Protein AF-U9TQ12-F1 (afdb_monomer)

pLDDT: mean 76.3, std 10.84, range [48.84, 92.44]

Organism: Rhizophagus irregularis (strain DAOM 181602 / DAOM 197198 / MUCL 43194) (NCBI:txid747089)

Mean predicted aligned error: 6.76 Å

Sequence (54 aa):
MPKMMKDMFDQLCKTFDQDEKKTRKLETIGFLYAGLMMTLLRLDSPAGYICRVS

Foldseek 3Di:
DVVVVQVVLVVVCVVVVVPVVVQLVDKDWDWDDDDPDIDIFIWGDNDVDTDDGD

Secondary structure (DSSP, 8-state):
--HHHHHHHHHHHHHTTT-HHHHTT-EEEEEEEETTEEEEEEEE-TTS------

Radius of gyr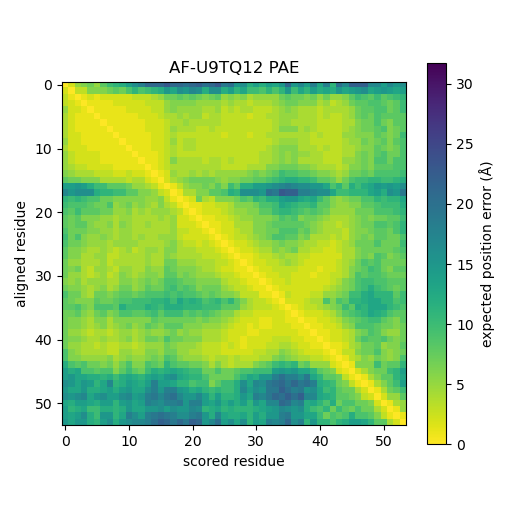ation: 11.77 Å; Cα contacts (8 Å, |Δi|>4): 63; chains: 1; bounding box: 22×22×34 Å

Solvent-accessible surface area (backbone atoms only — not comparable to full-atom values): 3358 Å² total; per-residue (Å²): 130,65,61,66,59,48,53,52,51,51,53,57,42,53,74,56,74,63,40,62,80,58,44,40,70,43,70,46,82,44,77,47,78,56,95,93,46,74,45,76,38,51,40,41,22,80,78,85,56,79,61,59,84,109

Structure (mmCIF, N/CA/C/O backbone):
data_AF-U9TQ12-F1
#
_entry.id   AF-U9TQ12-F1
#
loop_
_atom_site.group_PDB
_atom_site.id
_atom_site.type_symbol
_atom_site.label_atom_id
_atom_site.label_alt_id
_atom_site.label_comp_id
_atom_site.label_asym_id
_atom_site.label_entity_id
_atom_site.label_seq_id
_atom_site.pdbx_PDB_ins_code
_atom_site.Cartn_x
_atom_site.Cartn_y
_atom_site.Cartn_z
_atom_site.occupancy
_atom_site.B_iso_or_equiv
_atom_site.auth_seq_id
_atom_site.auth_comp_id
_atom_site.auth_asym_id
_atom_site.auth_atom_id
_atom_site.pdbx_PDB_model_num
ATOM 1 N N . MET A 1 1 ? 9.123 1.677 -6.231 1.00 57.56 1 MET A N 1
ATOM 2 C CA . MET A 1 1 ? 7.756 1.790 -6.786 1.00 57.56 1 MET A CA 1
ATOM 3 C C . MET A 1 1 ? 6.604 1.372 -5.844 1.00 57.56 1 MET A C 1
ATOM 5 O O . MET A 1 1 ? 5.487 1.704 -6.191 1.00 57.56 1 MET A O 1
ATOM 9 N N . PRO A 1 2 ? 6.803 0.773 -4.643 1.00 71.62 2 PRO A N 1
ATOM 10 C CA . PRO A 1 2 ? 5.703 0.599 -3.664 1.00 71.62 2 PRO A CA 1
ATOM 11 C C . PRO A 1 2 ? 5.464 1.805 -2.736 1.00 71.62 2 PRO A C 1
ATOM 13 O O . PRO A 1 2 ? 4.343 2.042 -2.299 1.00 71.62 2 PRO A O 1
ATOM 16 N N . LYS A 1 3 ? 6.519 2.581 -2.430 1.00 79.38 3 LYS A N 1
ATOM 17 C CA . LYS A 1 3 ? 6.471 3.641 -1.405 1.00 79.38 3 LYS A CA 1
ATOM 18 C C . LYS A 1 3 ? 5.519 4.788 -1.758 1.00 79.38 3 LYS A C 1
ATOM 20 O O . LYS A 1 3 ? 4.726 5.174 -0.922 1.00 79.38 3 LYS A O 1
ATOM 25 N N . MET A 1 4 ? 5.545 5.279 -2.998 1.00 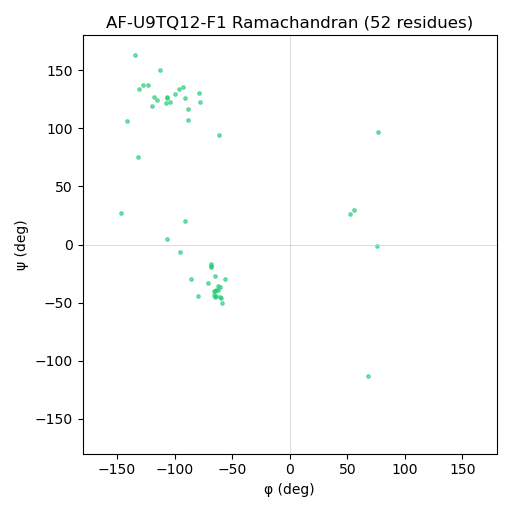82.62 4 MET A N 1
ATOM 26 C CA . MET A 1 4 ? 4.706 6.414 -3.409 1.00 82.62 4 MET A CA 1
ATOM 27 C C . MET A 1 4 ? 3.205 6.078 -3.378 1.00 82.62 4 MET A C 1
ATOM 29 O O . MET A 1 4 ? 2.420 6.857 -2.857 1.00 82.62 4 MET A O 1
ATOM 33 N N . MET A 1 5 ? 2.809 4.897 -3.868 1.00 80.75 5 MET A N 1
ATOM 34 C CA . MET A 1 5 ? 1.416 4.433 -3.786 1.00 80.75 5 MET A CA 1
ATOM 35 C C . MET A 1 5 ? 0.968 4.195 -2.345 1.00 80.75 5 MET A C 1
ATOM 37 O O . MET A 1 5 ? -0.149 4.560 -1.988 1.00 80.75 5 MET A O 1
ATOM 41 N N . LYS A 1 6 ? 1.849 3.632 -1.509 1.00 79.62 6 LYS A N 1
ATOM 42 C CA . LYS A 1 6 ? 1.608 3.512 -0.070 1.00 79.62 6 LYS A CA 1
ATOM 43 C C . LYS A 1 6 ? 1.386 4.885 0.571 1.00 79.62 6 LYS A C 1
ATOM 45 O O . LYS A 1 6 ? 0.391 5.069 1.255 1.00 79.62 6 LYS A O 1
ATOM 50 N N . ASP A 1 7 ? 2.269 5.847 0.313 1.00 85.81 7 ASP A N 1
ATOM 51 C CA . ASP A 1 7 ? 2.179 7.193 0.8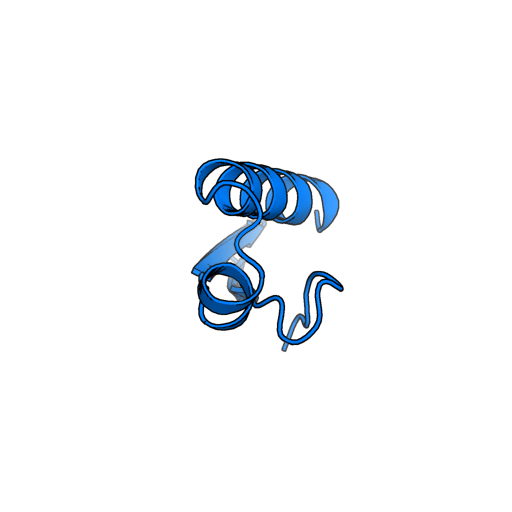87 1.00 85.81 7 ASP A CA 1
ATOM 52 C C . ASP A 1 7 ? 0.883 7.906 0.444 1.00 85.81 7 ASP A C 1
ATOM 54 O O . ASP A 1 7 ? 0.232 8.563 1.255 1.00 85.81 7 ASP A O 1
ATOM 58 N N . MET A 1 8 ? 0.464 7.730 -0.817 1.00 85.19 8 MET A N 1
ATOM 59 C CA . MET A 1 8 ? -0.820 8.233 -1.329 1.00 85.19 8 MET A CA 1
ATOM 60 C C . MET A 1 8 ? -2.020 7.579 -0.635 1.00 85.19 8 MET A C 1
ATOM 62 O O . MET A 1 8 ? -2.964 8.267 -0.246 1.00 85.19 8 MET A O 1
ATOM 66 N N . PHE A 1 9 ? -1.984 6.259 -0.451 1.00 82.56 9 PHE A N 1
ATOM 67 C CA . PHE A 1 9 ? -3.032 5.534 0.263 1.00 82.56 9 PHE A CA 1
ATOM 68 C C . PHE A 1 9 ? -3.104 5.954 1.741 1.00 82.56 9 PHE A C 1
ATOM 70 O O . PHE A 1 9 ? -4.193 6.161 2.273 1.00 82.56 9 PHE A O 1
ATOM 77 N N . ASP A 1 10 ? -1.961 6.187 2.385 1.00 81.81 10 ASP A N 1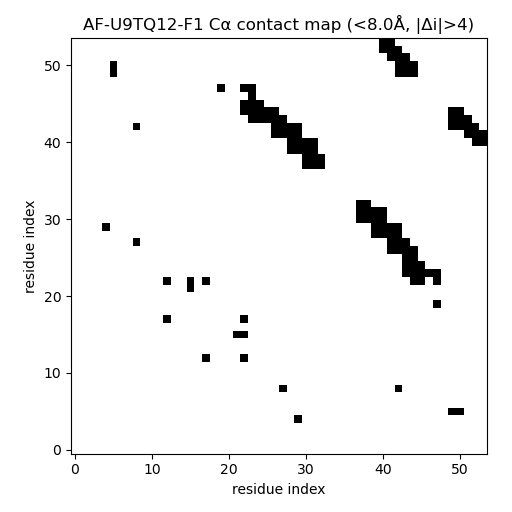
ATOM 78 C CA . ASP A 1 10 ? -1.886 6.676 3.764 1.00 81.81 10 ASP A CA 1
ATOM 79 C C . ASP A 1 10 ? -2.435 8.096 3.903 1.00 81.81 10 ASP A C 1
ATOM 81 O O . ASP A 1 10 ? -3.136 8.399 4.872 1.00 81.81 10 ASP A O 1
ATOM 85 N N . GLN A 1 11 ? -2.154 8.976 2.938 1.00 85.94 11 GLN A N 1
ATOM 86 C CA . GLN A 1 11 ? -2.764 10.305 2.885 1.00 85.94 11 GLN A CA 1
ATOM 87 C C . GLN A 1 11 ? -4.284 10.215 2.752 1.00 85.94 11 GLN A C 1
ATOM 89 O O . GLN A 1 11 ? -4.993 10.893 3.495 1.00 85.94 11 GLN A O 1
ATOM 94 N N . LEU A 1 12 ? -4.786 9.342 1.875 1.00 82.88 12 LEU A N 1
ATOM 95 C CA . LEU A 1 12 ? -6.218 9.104 1.725 1.00 82.88 12 LEU A CA 1
ATOM 96 C C . LEU A 1 12 ? -6.831 8.612 3.044 1.00 82.88 12 LEU A C 1
ATOM 98 O O . LEU A 1 12 ? -7.819 9.171 3.508 1.00 82.88 12 LEU A O 1
ATOM 102 N N . CYS A 1 13 ? -6.202 7.649 3.715 1.00 79.88 13 CYS A N 1
ATOM 103 C CA . CYS A 1 13 ? -6.660 7.146 5.010 1.00 79.88 13 CYS A CA 1
ATOM 104 C C . CYS A 1 13 ? -6.691 8.234 6.100 1.00 79.88 13 CYS A C 1
ATOM 106 O O . CYS A 1 13 ? -7.613 8.261 6.915 1.00 79.88 13 CYS A O 1
ATOM 108 N N . LYS A 1 14 ? -5.726 9.164 6.101 1.00 83.19 14 LYS A N 1
ATOM 109 C CA . LYS A 1 14 ? -5.698 10.309 7.031 1.00 83.19 14 LYS A CA 1
ATOM 110 C C . LYS A 1 14 ? -6.862 11.282 6.823 1.00 83.19 14 LYS A C 1
ATOM 112 O O . LYS A 1 14 ? -7.275 11.910 7.789 1.00 83.19 14 LYS A O 1
ATOM 117 N N . THR A 1 15 ? -7.426 11.386 5.615 1.00 82.75 15 THR A N 1
ATOM 118 C CA . THR A 1 15 ? -8.609 12.242 5.375 1.00 82.75 15 THR A CA 1
ATOM 119 C C . THR A 1 15 ? -9.883 11.731 6.052 1.00 82.75 15 THR A C 1
ATOM 121 O O . THR A 1 15 ? -10.801 12.511 6.285 1.00 82.75 15 THR A O 1
ATOM 124 N N . PHE A 1 16 ? -9.934 10.449 6.427 1.00 74.75 16 PHE A N 1
ATOM 125 C CA . PHE A 1 16 ? -11.067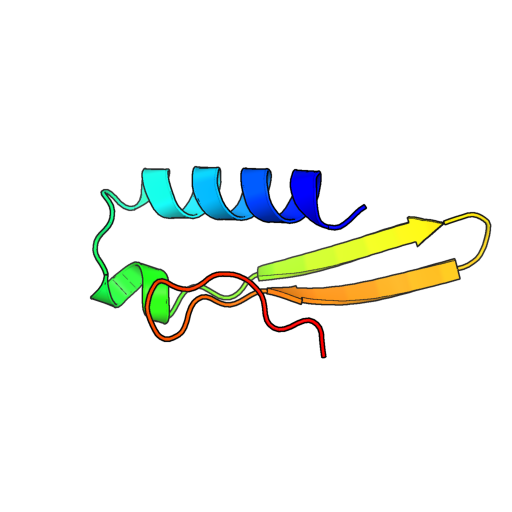 9.843 7.135 1.00 74.75 16 PHE A CA 1
ATOM 126 C C . PHE A 1 16 ? -10.937 9.913 8.667 1.00 74.75 16 PHE A C 1
ATOM 128 O O . PHE A 1 16 ? -11.573 9.130 9.371 1.00 74.75 16 PHE A O 1
ATOM 135 N N . ASP A 1 17 ? -10.106 10.828 9.180 1.00 68.31 17 ASP A N 1
ATOM 136 C CA . ASP A 1 17 ? -9.858 11.051 10.616 1.00 68.31 17 ASP A CA 1
ATOM 137 C C . ASP A 1 17 ? -9.393 9.783 11.363 1.00 68.31 17 ASP A C 1
ATOM 139 O O . ASP A 1 17 ? -9.682 9.564 12.536 1.00 68.31 17 ASP A O 1
ATOM 143 N N . GLN A 1 18 ? -8.708 8.890 10.636 1.00 65.31 18 GLN A N 1
ATOM 144 C CA . GLN A 1 18 ? -8.285 7.566 11.107 1.00 65.31 18 GLN A CA 1
ATOM 145 C C . GLN A 1 18 ? -9.414 6.714 11.715 1.00 65.31 18 GLN A C 1
ATOM 147 O O . GLN A 1 18 ? -9.136 5.816 12.510 1.00 65.31 18 GLN A O 1
ATOM 152 N N . ASP A 1 19 ? -10.671 6.940 11.313 1.00 75.25 19 ASP A N 1
ATOM 153 C CA . ASP A 1 19 ? -11.801 6.098 11.704 1.00 75.25 19 ASP A CA 1
ATOM 154 C C . ASP A 1 19 ? -11.569 4.677 11.187 1.00 75.25 19 ASP A C 1
ATOM 156 O O . ASP A 1 19 ? -11.878 4.330 10.046 1.00 75.25 19 ASP A O 1
ATOM 160 N N . GLU A 1 20 ? -10.998 3.845 12.053 1.00 74.56 20 GLU A N 1
ATOM 161 C CA . GLU A 1 20 ? -10.483 2.525 11.716 1.00 74.56 20 GLU A CA 1
ATOM 162 C C . GLU A 1 20 ? -11.557 1.642 11.066 1.00 74.56 20 GLU A C 1
ATOM 164 O O . GLU A 1 20 ? -11.261 0.812 10.207 1.00 74.56 20 GLU A O 1
ATOM 169 N N . LYS A 1 21 ? -12.833 1.857 11.415 1.00 76.69 21 LYS A N 1
ATOM 170 C CA . LYS A 1 21 ? -13.965 1.127 10.832 1.00 76.69 21 LYS A CA 1
ATOM 171 C C . LYS A 1 21 ? -14.238 1.526 9.384 1.00 76.69 21 LYS A C 1
ATOM 173 O O . LYS A 1 21 ? -14.692 0.680 8.611 1.00 76.69 21 LYS A O 1
ATOM 178 N N . LYS A 1 22 ? -14.000 2.787 9.018 1.00 75.88 22 LYS A N 1
ATOM 179 C CA . LYS A 1 22 ? -14.116 3.279 7.637 1.00 75.88 22 LYS A CA 1
ATOM 180 C C . LYS A 1 22 ? -12.877 2.911 6.833 1.00 75.88 22 LYS A C 1
ATOM 182 O O . LYS A 1 22 ? -13.014 2.372 5.739 1.00 75.88 22 LYS A O 1
ATOM 187 N N . THR A 1 23 ? -11.690 3.097 7.405 1.00 76.81 23 THR A N 1
ATOM 188 C CA . THR A 1 23 ? -10.412 2.811 6.743 1.00 76.81 23 THR A CA 1
ATOM 189 C C . THR A 1 23 ? -10.257 1.330 6.393 1.00 76.81 23 THR A C 1
ATOM 191 O O . THR A 1 23 ? -9.769 1.006 5.318 1.00 76.81 23 THR A O 1
ATOM 194 N N . ARG A 1 24 ? -10.755 0.413 7.236 1.00 75.38 24 ARG A N 1
ATOM 195 C CA . ARG A 1 24 ? -10.749 -1.038 6.954 1.00 75.38 24 ARG A CA 1
ATOM 196 C C . ARG A 1 24 ? -11.675 -1.474 5.818 1.00 75.38 24 ARG A C 1
ATOM 198 O O . ARG A 1 24 ? -11.525 -2.577 5.306 1.00 75.38 24 ARG A O 1
ATOM 205 N N . LYS A 1 25 ? -12.650 -0.639 5.455 1.00 78.25 25 LYS A N 1
ATOM 206 C CA . LYS A 1 25 ? -13.537 -0.860 4.302 1.00 78.25 25 LYS A CA 1
ATOM 207 C C . LYS A 1 25 ? -13.041 -0.142 3.049 1.00 78.25 25 LYS A C 1
ATOM 209 O O . LYS A 1 25 ? -13.654 -0.287 1.996 1.00 78.25 25 LYS A O 1
ATOM 214 N N . LEU A 1 26 ? -11.989 0.664 3.182 1.00 80.06 26 LEU A N 1
ATOM 215 C CA . LEU A 1 26 ? -11.424 1.416 2.083 1.00 80.06 26 LEU A CA 1
ATOM 216 C C . LEU A 1 26 ? -10.581 0.477 1.229 1.00 80.06 26 LEU A C 1
ATOM 218 O O . LEU A 1 26 ? -9.626 -0.142 1.700 1.00 80.06 26 LEU A O 1
ATOM 222 N N . GLU A 1 27 ? -10.943 0.416 -0.039 1.00 80.44 27 GLU A N 1
ATOM 223 C CA . GLU A 1 27 ? -10.206 -0.303 -1.053 1.00 80.44 27 GLU A CA 1
ATOM 224 C C . GLU A 1 27 ? -10.020 0.614 -2.252 1.00 80.44 27 GLU A C 1
ATOM 226 O O . GLU A 1 27 ? -10.964 1.270 -2.699 1.00 80.44 27 GLU A O 1
ATOM 231 N N . THR A 1 28 ? -8.798 0.649 -2.768 1.00 81.88 28 THR A N 1
ATOM 232 C CA . THR A 1 28 ? -8.437 1.495 -3.898 1.00 81.88 28 THR A CA 1
ATOM 233 C C . THR A 1 28 ? -7.779 0.654 -4.976 1.00 81.88 28 THR A C 1
ATOM 235 O O . THR A 1 28 ? -6.923 -0.189 -4.706 1.00 81.88 28 THR A O 1
ATOM 238 N N . ILE A 1 29 ? -8.156 0.914 -6.223 1.00 84.12 29 ILE A N 1
ATOM 239 C CA . ILE A 1 29 ? -7.501 0.338 -7.391 1.00 84.12 29 ILE A CA 1
ATOM 240 C C . ILE A 1 29 ? -6.385 1.286 -7.834 1.00 84.12 29 ILE A C 1
ATOM 242 O O . ILE A 1 29 ? -6.615 2.474 -8.056 1.00 84.12 29 ILE A O 1
ATOM 246 N N . GLY A 1 30 ? -5.173 0.754 -7.956 1.00 82.75 30 GLY A N 1
ATOM 247 C CA . GLY A 1 30 ? -4.000 1.450 -8.464 1.00 82.75 30 GLY A CA 1
ATOM 248 C C . GLY A 1 30 ? -3.550 0.880 -9.805 1.00 82.75 30 GLY A C 1
ATOM 249 O O . GLY A 1 30 ? -3.685 -0.311 -10.067 1.00 82.75 30 GLY A O 1
ATOM 250 N N . PHE A 1 31 ? -2.959 1.730 -10.638 1.00 84.44 31 PHE A N 1
ATOM 251 C CA . PHE A 1 31 ? -2.293 1.312 -11.867 1.00 84.44 31 PHE A CA 1
ATOM 252 C C . PHE A 1 31 ? -0.819 1.682 -11.781 1.00 84.44 31 PHE A C 1
ATOM 254 O O . PHE A 1 31 ? -0.475 2.834 -11.512 1.00 84.44 31 PHE A O 1
ATOM 261 N N . LEU A 1 32 ? 0.054 0.708 -12.013 1.00 84.62 32 LEU A N 1
ATOM 262 C CA . LEU A 1 32 ? 1.480 0.936 -12.182 1.00 84.62 32 LEU A CA 1
ATOM 263 C C . LEU A 1 32 ? 1.811 0.830 -13.667 1.00 84.62 32 LEU A C 1
ATOM 265 O O . LEU A 1 32 ? 1.571 -0.206 -14.281 1.00 84.62 32 LEU A O 1
ATOM 269 N N . TYR A 1 33 ? 2.380 1.888 -14.231 1.00 87.31 33 TYR A N 1
ATOM 270 C CA . TYR A 1 33 ? 2.851 1.889 -15.609 1.00 87.31 33 TYR A CA 1
ATOM 271 C C . TYR A 1 33 ? 4.379 1.834 -15.642 1.00 87.31 33 TYR A C 1
ATOM 273 O O . TYR A 1 33 ? 5.047 2.662 -15.020 1.00 87.31 33 TYR A O 1
ATOM 281 N N . ALA A 1 34 ? 4.932 0.862 -16.365 1.00 86.12 34 ALA A N 1
ATOM 282 C CA . ALA A 1 34 ? 6.366 0.711 -16.569 1.00 86.12 34 ALA A CA 1
ATOM 283 C C . ALA A 1 34 ? 6.648 0.250 -18.008 1.00 86.12 34 ALA A C 1
ATOM 285 O O . ALA A 1 34 ? 6.422 -0.905 -18.368 1.00 86.12 34 ALA A O 1
ATOM 286 N N . GLY A 1 35 ? 7.155 1.156 -18.847 1.00 88.38 35 GLY A N 1
ATOM 287 C CA . GLY A 1 35 ? 7.429 0.855 -20.255 1.00 88.38 35 GLY A CA 1
ATOM 288 C C . GLY A 1 35 ? 6.140 0.627 -21.042 1.00 88.38 35 GLY A C 1
ATOM 289 O O . GLY A 1 35 ? 5.388 1.570 -21.222 1.00 88.38 35 GLY A O 1
ATOM 290 N N . LEU A 1 36 ? 5.900 -0.601 -21.513 1.00 92.44 36 LEU A N 1
ATOM 291 C CA . LEU A 1 36 ? 4.646 -1.036 -22.160 1.00 92.44 36 LEU A CA 1
ATOM 292 C C . LEU A 1 36 ? 3.807 -1.952 -21.252 1.00 92.44 36 LEU A C 1
ATOM 294 O O . LEU A 1 36 ? 2.792 -2.497 -21.680 1.00 92.44 36 LEU A O 1
ATOM 298 N N . MET A 1 37 ? 4.243 -2.154 -20.007 1.00 86.06 37 MET A N 1
ATOM 299 C CA . MET A 1 37 ? 3.523 -2.957 -19.029 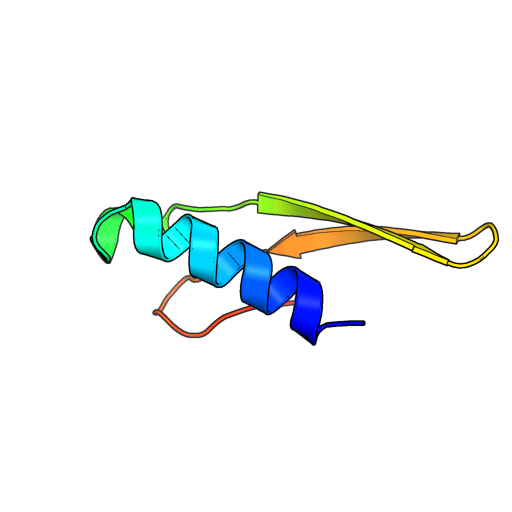1.00 86.06 37 MET A CA 1
ATOM 300 C C . MET A 1 37 ? 2.672 -2.064 -18.134 1.00 86.06 37 MET A C 1
ATOM 302 O O . MET A 1 37 ? 3.138 -1.059 -17.594 1.00 86.06 37 MET A O 1
ATOM 306 N N . MET A 1 38 ? 1.423 -2.481 -17.949 1.00 89.12 38 MET A N 1
ATOM 307 C CA . MET A 1 38 ? 0.511 -1.935 -16.957 1.00 89.12 38 MET A CA 1
ATOM 308 C C . MET A 1 38 ? 0.192 -3.035 -15.947 1.00 89.12 38 MET A C 1
ATOM 310 O O . MET A 1 38 ? -0.263 -4.114 -16.321 1.00 89.12 38 MET A O 1
ATOM 314 N N . THR A 1 39 ? 0.425 -2.761 -14.670 1.00 86.00 39 THR A N 1
ATOM 315 C CA . THR A 1 39 ? 0.053 -3.649 -13.568 1.00 86.00 39 THR A CA 1
ATOM 316 C C . THR A 1 39 ? -1.124 -3.039 -12.825 1.00 86.00 39 THR A C 1
ATOM 318 O O . THR A 1 39 ? -1.037 -1.914 -12.330 1.00 86.00 39 THR A O 1
ATOM 321 N N . LEU A 1 40 ? -2.222 -3.787 -12.752 1.00 85.50 40 LEU A N 1
ATOM 322 C CA . LEU A 1 40 ? -3.352 -3.473 -11.887 1.00 85.50 40 LEU A CA 1
ATOM 323 C C . LEU A 1 40 ? -3.005 -3.900 -10.460 1.00 85.50 40 LEU A C 1
ATOM 325 O O . LEU A 1 40 ? -2.563 -5.024 -10.245 1.00 85.50 40 LEU A O 1
ATOM 329 N N . LEU A 1 41 ? -3.208 -3.010 -9.499 1.00 81.62 41 LEU A N 1
ATOM 330 C CA . LEU A 1 41 ? -2.954 -3.246 -8.085 1.00 81.62 41 LEU A CA 1
ATOM 331 C C . LEU A 1 41 ? -4.243 -2.986 -7.308 1.00 81.62 41 LEU A C 1
ATOM 333 O O . LEU A 1 41 ? -4.933 -1.998 -7.552 1.00 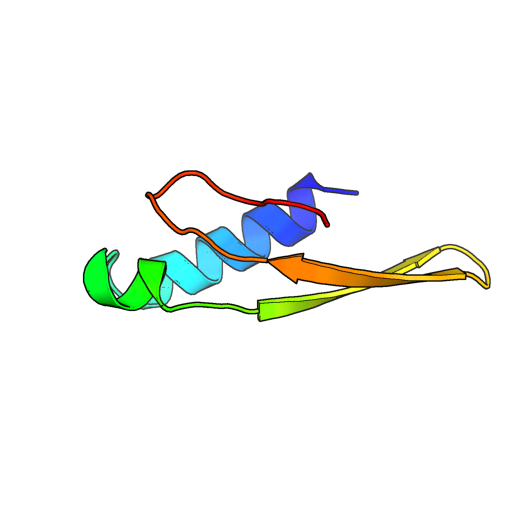81.62 41 LEU A O 1
ATOM 337 N N . ARG A 1 42 ? -4.551 -3.850 -6.346 1.00 81.00 42 ARG A N 1
ATOM 338 C CA . ARG A 1 42 ? -5.623 -3.635 -5.369 1.00 81.00 42 ARG A CA 1
ATOM 339 C C . ARG A 1 42 ? -4.966 -3.298 -4.037 1.00 81.00 42 ARG A C 1
ATOM 341 O O . ARG A 1 42 ? -4.066 -4.010 -3.611 1.00 81.00 42 ARG A O 1
ATOM 348 N N . LEU A 1 43 ? -5.355 -2.184 -3.428 1.00 80.31 43 LEU A N 1
ATOM 349 C CA . LEU A 1 43 ? -4.771 -1.675 -2.190 1.00 80.31 43 LEU A CA 1
ATOM 350 C C . LEU A 1 43 ? -5.865 -1.596 -1.126 1.00 80.31 43 LEU A C 1
ATOM 352 O O . LEU A 1 43 ? -6.843 -0.868 -1.297 1.00 80.31 43 LEU A O 1
ATOM 356 N N . ASP A 1 44 ? -5.681 -2.326 -0.032 1.00 77.31 44 ASP A N 1
ATOM 357 C CA . ASP A 1 44 ? -6.561 -2.344 1.133 1.00 77.31 44 ASP A CA 1
ATOM 358 C C . ASP A 1 44 ? -5.759 -2.264 2.451 1.00 77.31 44 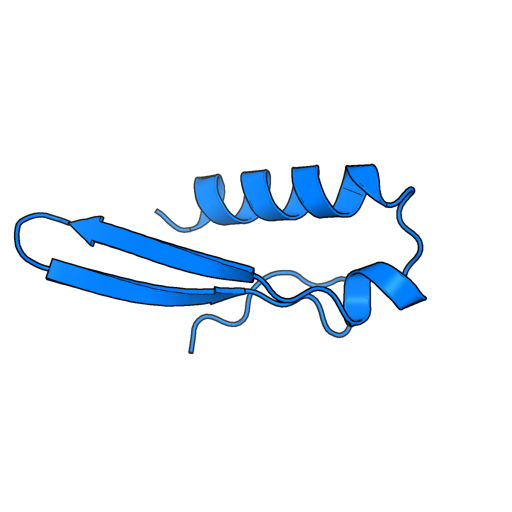ASP A C 1
ATOM 360 O O . ASP A 1 44 ? -4.542 -2.487 2.492 1.00 77.31 44 ASP A O 1
ATOM 364 N N . SER A 1 45 ? -6.445 -1.916 3.547 1.00 72.06 45 SER A N 1
ATOM 365 C CA . SER A 1 45 ? -5.882 -1.906 4.910 1.00 72.06 45 SER A CA 1
ATOM 366 C C . SER A 1 45 ? -6.811 -2.628 5.892 1.00 72.06 45 SER A C 1
ATOM 368 O O . SER A 1 45 ? -7.500 -1.999 6.698 1.00 72.06 45 SER A O 1
ATOM 370 N N . PRO A 1 46 ? -6.854 -3.972 5.856 1.00 63.41 46 PRO A N 1
ATOM 371 C CA . PRO A 1 46 ? -7.831 -4.754 6.615 1.00 63.41 46 PRO A CA 1
ATOM 372 C C . PRO A 1 46 ? -7.620 -4.708 8.142 1.00 63.41 46 PRO A C 1
ATOM 374 O O . PRO A 1 46 ? -8.537 -5.025 8.900 1.00 63.41 46 PRO A O 1
ATOM 377 N N . ALA A 1 47 ? -6.438 -4.294 8.615 1.00 62.12 47 ALA A N 1
ATOM 378 C CA . ALA A 1 47 ? -6.091 -4.244 10.041 1.00 62.12 47 ALA A CA 1
ATOM 379 C C . ALA A 1 47 ? -5.141 -3.084 10.412 1.00 62.12 47 ALA A C 1
ATOM 381 O O . ALA A 1 47 ? -4.346 -3.216 11.338 1.00 62.12 47 ALA A O 1
ATOM 382 N N . GLY A 1 48 ? -5.147 -1.978 9.656 1.00 55.56 48 GLY A N 1
ATOM 383 C CA . GLY A 1 48 ? -4.222 -0.856 9.890 1.00 55.56 48 GLY A CA 1
ATOM 384 C C . GLY A 1 48 ? -2.778 -1.109 9.428 1.00 55.56 48 GLY A C 1
ATOM 385 O O . GLY A 1 48 ? -1.937 -0.219 9.528 1.00 55.56 48 GLY A O 1
ATOM 386 N N . TYR A 1 49 ? -2.488 -2.296 8.886 1.00 48.84 49 TYR A N 1
ATOM 387 C CA . TYR A 1 49 ? -1.253 -2.606 8.169 1.00 48.84 49 TYR A CA 1
ATOM 388 C C . TYR A 1 49 ? -1.503 -2.529 6.662 1.00 48.84 49 TYR A C 1
ATOM 390 O O . TYR A 1 49 ? -2.462 -3.103 6.148 1.00 48.84 49 TYR A O 1
ATOM 398 N N . ILE A 1 50 ? -0.636 -1.793 5.976 1.00 54.62 50 ILE A N 1
ATOM 399 C CA . ILE A 1 50 ? -0.864 -1.309 4.615 1.00 54.62 5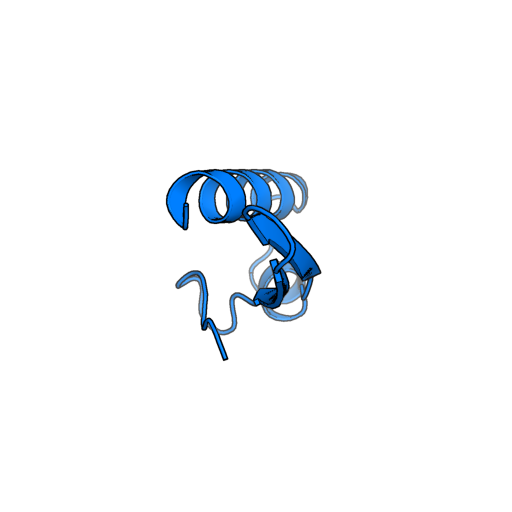0 ILE A CA 1
ATOM 400 C C . ILE A 1 50 ? -0.299 -2.284 3.573 1.00 54.62 50 ILE A C 1
ATOM 402 O O . ILE A 1 50 ? 0.857 -2.698 3.679 1.00 54.62 50 ILE A O 1
ATOM 406 N N . CYS A 1 51 ? -1.104 -2.524 2.532 1.00 57.19 51 CYS A N 1
ATOM 407 C CA . CYS A 1 51 ? -0.765 -3.090 1.222 1.00 57.19 51 CYS A CA 1
ATOM 408 C C . CYS A 1 51 ? -0.534 -4.605 1.152 1.00 57.19 51 CYS A C 1
ATOM 410 O O . CYS A 1 51 ? 0.594 -5.085 1.283 1.00 57.19 51 CYS A O 1
ATOM 412 N N . ARG A 1 52 ? -1.574 -5.349 0.756 1.00 55.16 52 ARG A N 1
ATOM 413 C CA . ARG A 1 52 ? -1.388 -6.602 0.014 1.00 55.16 52 ARG A CA 1
ATOM 414 C C . ARG A 1 52 ? -1.325 -6.278 -1.472 1.00 55.16 52 ARG A C 1
ATOM 416 O O . ARG A 1 52 ? -2.283 -5.774 -2.033 1.00 55.16 52 ARG A O 1
ATOM 423 N N . VAL A 1 53 ? -0.187 -6.546 -2.100 1.00 54.69 53 VAL A N 1
ATOM 424 C CA . VAL A 1 53 ? -0.089 -6.572 -3.561 1.00 54.69 53 VAL A CA 1
ATOM 425 C C . VAL A 1 53 ? -0.427 -7.997 -3.983 1.00 54.69 53 VAL A C 1
ATOM 427 O O . VAL A 1 53 ? 0.352 -8.904 -3.694 1.00 54.69 53 VAL A O 1
ATOM 430 N N . SER A 1 54 ? -1.607 -8.199 -4.567 1.00 54.59 54 SER A N 1
ATOM 431 C CA . SER A 1 54 ? -2.039 -9.474 -5.159 1.00 54.59 54 SER A CA 1
ATOM 432 C C . SER A 1 54 ? -1.960 -9.419 -6.672 1.00 54.59 54 SER A C 1
ATOM 434 O O . SER A 1 54 ? -2.498 -8.420 -7.204 1.00 54.59 54 SER A O 1
#

Nearest PDB structures (foldseek):
  4dlp-assembly2_B  TM=3.397E-01  e=4.881E+00  Brucella abortus 2308